Protein AF-A0A968T5X0-F1 (afdb_monomer)

Mean predicted aligned error: 13.49 Å

Solvent-accessible surface area (backbone atoms only — not comparable to full-atom values): 8563 Å² total; per-residue (Å²): 134,60,73,70,60,58,53,52,51,54,53,53,53,53,51,52,52,53,52,50,54,49,52,52,52,51,51,57,55,49,51,55,54,50,52,55,54,48,54,52,52,51,51,53,51,54,52,52,52,49,54,50,51,49,50,51,53,50,52,50,51,50,34,51,48,44,28,51,53,48,42,49,54,50,36,61,73,38,72,35,84,43,76,58,87,94,45,47,24,46,65,87,44,48,36,73,85,38,37,64,70,33,39,50,32,20,71,74,36,76,34,87,38,72,44,69,44,79,56,91,96,45,73,47,77,46,32,46,41,75,83,76,72,78,74,77,68,83,78,65,92,80,79,82,79,78,84,129

pLDDT: mean 82.86, std 14.75, range [40.38, 97.75]

Structure (mmCIF, N/CA/C/O backbone):
data_AF-A0A968T5X0-F1
#
_entry.id   AF-A0A968T5X0-F1
#
loop_
_atom_site.group_PDB
_atom_site.id
_atom_site.type_symbol
_atom_site.label_atom_id
_atom_site.label_alt_id
_atom_site.label_comp_id
_atom_site.label_asym_id
_atom_site.label_entity_id
_atom_site.label_seq_id
_atom_site.pdbx_PDB_ins_code
_atom_site.Cartn_x
_atom_site.Cartn_y
_atom_site.Cartn_z
_atom_site.occupancy
_atom_site.B_iso_or_equiv
_atom_site.auth_seq_id
_atom_site.auth_comp_id
_atom_site.auth_asym_id
_atom_site.auth_atom_id
_atom_site.pdbx_PDB_model_num
ATOM 1 N N . MET A 1 1 ? -53.169 3.707 55.561 1.00 70.56 1 MET A N 1
ATOM 2 C CA . MET A 1 1 ? -52.151 2.800 54.968 1.00 70.56 1 MET A CA 1
ATOM 3 C C . MET A 1 1 ? -51.736 1.766 56.005 1.00 70.56 1 MET A C 1
ATOM 5 O O . MET A 1 1 ? -51.466 2.164 57.131 1.00 70.56 1 MET A O 1
ATOM 9 N N . LYS A 1 2 ? -51.710 0.473 55.652 1.00 88.12 2 LYS A N 1
ATOM 10 C CA . LYS A 1 2 ? -51.296 -0.614 56.560 1.00 88.12 2 LYS A CA 1
ATOM 11 C C . LYS A 1 2 ? -49.773 -0.574 56.779 1.00 88.12 2 LYS A C 1
ATOM 13 O O . LYS A 1 2 ? -49.034 -0.160 55.888 1.00 88.12 2 LYS A O 1
ATOM 18 N N . ILE A 1 3 ? -49.303 -1.017 57.948 1.00 84.88 3 ILE A N 1
ATOM 19 C CA . ILE A 1 3 ? -47.876 -0.993 58.329 1.00 84.88 3 ILE A CA 1
ATOM 20 C C . ILE A 1 3 ? -47.001 -1.773 57.325 1.00 84.88 3 ILE A C 1
ATOM 22 O O . ILE A 1 3 ? -45.939 -1.300 56.928 1.00 84.88 3 ILE A O 1
ATOM 26 N N . GLY A 1 4 ? -47.504 -2.909 56.821 1.00 83.12 4 GLY A N 1
ATOM 27 C CA . GLY A 1 4 ? -46.792 -3.752 55.853 1.00 83.12 4 GLY A CA 1
ATOM 28 C C . GLY A 1 4 ? -46.574 -3.081 54.495 1.00 83.12 4 GLY A C 1
ATOM 29 O O . GLY A 1 4 ? -45.572 -3.334 53.835 1.00 83.12 4 GLY A O 1
ATOM 30 N N . THR A 1 5 ? -47.457 -2.158 54.098 1.00 91.75 5 THR A N 1
ATOM 31 C CA . THR A 1 5 ? -47.302 -1.409 52.843 1.00 91.75 5 THR A CA 1
ATOM 32 C C . THR A 1 5 ? -46.164 -0.392 52.934 1.00 91.75 5 THR A C 1
ATOM 34 O O . THR A 1 5 ? -45.454 -0.187 51.957 1.00 91.75 5 THR A O 1
ATOM 37 N N . ARG A 1 6 ? -45.956 0.222 54.108 1.00 91.56 6 ARG A N 1
ATOM 38 C CA . ARG A 1 6 ? -44.860 1.181 54.331 1.00 91.56 6 ARG A CA 1
ATOM 39 C C . ARG A 1 6 ? -43.498 0.485 54.322 1.00 91.56 6 ARG A C 1
ATOM 41 O O . ARG A 1 6 ? -42.561 1.012 53.739 1.00 91.56 6 ARG A O 1
ATOM 48 N N . LEU A 1 7 ? -43.413 -0.714 54.903 1.00 89.88 7 LEU A N 1
ATOM 49 C CA . LEU A 1 7 ? -42.180 -1.504 54.934 1.00 89.88 7 LEU A CA 1
ATOM 50 C C . LEU A 1 7 ? -41.739 -1.943 53.529 1.00 89.88 7 LEU A C 1
ATOM 52 O O . LEU A 1 7 ? -40.583 -1.758 53.161 1.00 89.88 7 LEU A O 1
ATOM 56 N N . ASN A 1 8 ? -42.669 -2.467 52.724 1.00 92.38 8 ASN A N 1
ATOM 57 C CA . ASN A 1 8 ? -42.347 -2.927 51.372 1.00 92.38 8 ASN A CA 1
ATOM 58 C C . ASN A 1 8 ? -41.951 -1.768 50.440 1.00 92.38 8 ASN A C 1
ATOM 60 O O . ASN A 1 8 ? -41.089 -1.923 49.580 1.00 92.38 8 ASN A O 1
ATOM 64 N N . LEU A 1 9 ? -42.541 -0.585 50.648 1.00 93.12 9 LEU A N 1
ATOM 65 C CA . LEU A 1 9 ? -42.188 0.626 49.907 1.00 93.12 9 LEU A CA 1
ATOM 66 C C . LEU A 1 9 ? -40.733 1.052 50.173 1.00 93.12 9 LEU A C 1
ATOM 68 O O . LEU A 1 9 ? -40.000 1.356 49.236 1.00 93.12 9 LEU A O 1
ATOM 72 N N . VAL A 1 10 ? -40.306 1.037 51.442 1.00 94.62 10 VAL A N 1
ATOM 73 C CA . VAL A 1 10 ? -38.926 1.378 51.828 1.00 94.62 10 VAL A CA 1
ATOM 74 C C . VAL A 1 10 ? -37.936 0.359 51.263 1.00 94.62 10 VAL A C 1
ATOM 76 O O . VAL A 1 10 ? -36.907 0.744 50.712 1.00 94.62 10 VAL A O 1
ATOM 79 N N . LEU A 1 11 ? -38.266 -0.933 51.344 1.00 92.62 11 LEU A N 1
ATOM 80 C CA . LEU A 1 11 ? -37.410 -2.000 50.827 1.00 92.62 11 LEU A CA 1
ATOM 81 C C . LEU A 1 11 ? -37.244 -1.913 49.299 1.00 92.62 11 LEU A C 1
ATOM 83 O O . LEU A 1 11 ? -36.131 -2.031 48.790 1.00 92.62 11 LEU A O 1
ATOM 87 N N . GLY A 1 12 ? -38.336 -1.646 48.575 1.00 96.38 12 GLY A N 1
ATOM 88 C CA . GLY A 1 12 ? -38.311 -1.464 47.123 1.00 96.38 12 GLY A CA 1
ATOM 89 C C . GLY A 1 12 ? -37.465 -0.264 46.694 1.00 96.38 12 GLY A C 1
ATOM 90 O O . GLY A 1 12 ? -36.655 -0.383 45.776 1.00 96.38 12 GLY A O 1
ATOM 91 N N . LEU A 1 13 ? -37.587 0.867 47.397 1.00 95.75 13 LEU A N 1
ATOM 92 C CA . LEU A 1 13 ? -36.781 2.061 47.124 1.00 95.75 13 LEU A CA 1
ATOM 93 C C . LEU A 1 13 ? -35.280 1.776 47.288 1.00 95.75 13 LEU A C 1
ATOM 95 O O . LEU A 1 13 ? -34.469 2.170 46.452 1.00 95.75 13 LEU A O 1
ATOM 99 N N . LEU A 1 14 ? -34.916 1.055 48.347 1.00 96.69 14 LEU A N 1
ATOM 100 C CA . LEU A 1 14 ? -33.527 0.727 48.650 1.00 96.69 14 LEU A CA 1
ATOM 101 C C . LEU A 1 14 ? -32.917 -0.198 47.582 1.00 96.69 14 LEU A C 1
ATOM 103 O O . LEU A 1 14 ? -31.789 0.023 47.144 1.00 96.69 14 LEU A O 1
ATOM 107 N N . MET A 1 15 ? -33.694 -1.164 47.086 1.00 96.94 15 MET A N 1
ATOM 108 C CA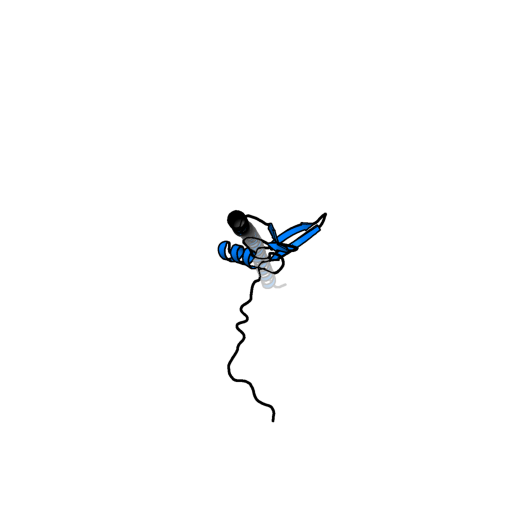 . MET A 1 15 ? -33.317 -2.024 45.957 1.00 96.94 15 MET A CA 1
ATOM 109 C C . MET A 1 15 ? -33.004 -1.212 44.689 1.00 96.94 15 MET A C 1
ATOM 111 O O . MET A 1 15 ? -31.964 -1.412 44.061 1.00 96.94 15 MET A O 1
ATOM 115 N N . VAL A 1 16 ? -33.866 -0.249 44.342 1.00 97.50 16 VAL A N 1
ATOM 116 C CA . VAL A 1 16 ? -33.678 0.611 43.160 1.00 97.50 16 VAL A CA 1
ATOM 117 C C . VAL A 1 16 ? -32.394 1.437 43.266 1.00 97.50 16 VAL A C 1
ATOM 119 O O . VAL A 1 16 ? -31.663 1.561 42.281 1.00 97.50 16 VAL A O 1
ATOM 122 N N . ILE A 1 17 ? -32.079 1.963 44.452 1.00 97.62 17 ILE A N 1
ATOM 123 C CA . ILE A 1 17 ? -30.863 2.758 44.685 1.00 97.62 17 ILE A CA 1
ATOM 124 C C . ILE A 1 17 ? -29.602 1.909 44.495 1.00 97.62 17 ILE A C 1
ATOM 126 O O . ILE A 1 17 ? -28.654 2.360 43.844 1.00 97.62 17 ILE A O 1
ATOM 130 N N . ILE A 1 18 ? -29.594 0.677 45.014 1.00 97.75 18 ILE A N 1
ATOM 131 C CA . ILE A 1 18 ? -28.452 -0.238 44.886 1.00 97.75 18 ILE A CA 1
ATOM 132 C C . ILE A 1 18 ? -28.223 -0.597 43.415 1.00 97.75 18 ILE A C 1
ATOM 134 O O . ILE A 1 18 ? -27.107 -0.448 42.917 1.00 97.75 18 ILE A O 1
ATOM 138 N N . ILE A 1 19 ? -29.279 -1.010 42.704 1.00 97.50 19 ILE A N 1
ATOM 139 C CA . ILE A 1 19 ? -29.188 -1.393 41.287 1.00 97.50 19 ILE A CA 1
ATOM 140 C C . ILE A 1 19 ? -28.722 -0.207 40.436 1.00 97.50 19 ILE A C 1
ATOM 142 O O . ILE A 1 19 ? -27.849 -0.368 39.584 1.00 97.50 19 ILE A O 1
ATOM 146 N N . SER A 1 20 ? -29.253 0.991 40.692 1.00 97.19 20 SER A N 1
ATOM 147 C CA . SER A 1 20 ? -28.881 2.198 39.944 1.00 97.19 20 SER A CA 1
ATOM 148 C C . SER A 1 20 ? -27.416 2.569 40.166 1.00 97.19 20 SER A C 1
ATOM 150 O O . SER A 1 20 ? -26.690 2.819 39.206 1.00 97.19 20 SER A O 1
ATOM 152 N N . SER A 1 21 ? -26.958 2.544 41.420 1.00 96.94 21 SER A N 1
ATOM 153 C CA . SER A 1 21 ? -25.562 2.837 41.772 1.00 96.94 21 SER A CA 1
ATOM 154 C C . SER A 1 21 ? -24.599 1.856 41.104 1.00 96.94 21 SER A C 1
ATOM 156 O O . SER A 1 21 ? -23.598 2.266 40.514 1.00 96.94 21 SER A O 1
ATOM 158 N N . LEU A 1 22 ? -24.932 0.563 41.139 1.00 96.88 22 LEU A N 1
ATOM 159 C CA . LEU A 1 22 ? -24.123 -0.477 40.514 1.00 96.88 22 LEU A CA 1
ATOM 160 C C . LEU A 1 22 ? -24.107 -0.338 38.987 1.00 96.88 22 LEU A C 1
ATOM 162 O O . LEU A 1 22 ? -23.040 -0.394 38.384 1.00 96.88 22 LEU A O 1
ATOM 166 N N . GLY A 1 23 ? -25.263 -0.090 38.364 1.00 97.06 23 GLY A N 1
ATOM 167 C CA . GLY A 1 23 ? -25.368 0.106 36.918 1.00 97.06 23 GLY A CA 1
ATOM 168 C C . GLY A 1 23 ? -24.535 1.291 36.427 1.00 97.06 23 GLY A C 1
ATOM 169 O O . GLY A 1 23 ? -23.788 1.161 35.455 1.00 97.06 23 GLY A O 1
ATOM 170 N N . ILE A 1 24 ? -24.590 2.422 37.139 1.00 96.50 24 ILE A N 1
ATOM 171 C CA . ILE A 1 24 ? -23.760 3.598 36.842 1.00 96.50 24 ILE A CA 1
ATOM 172 C C . ILE A 1 24 ? -22.272 3.238 36.948 1.00 96.50 24 ILE A C 1
ATOM 174 O O . ILE A 1 24 ? -21.506 3.517 36.024 1.00 96.50 24 ILE A O 1
ATOM 178 N N . TYR A 1 25 ? -21.862 2.570 38.030 1.00 96.75 25 TYR A N 1
ATOM 179 C CA . TYR A 1 25 ? -20.473 2.150 38.229 1.00 96.75 25 TYR A CA 1
ATOM 180 C C . TYR A 1 25 ? -19.971 1.219 37.113 1.00 96.75 25 TYR A C 1
ATOM 182 O O . TYR A 1 25 ? -18.863 1.394 36.591 1.00 96.75 25 TYR A O 1
ATOM 190 N N . THR A 1 26 ? -20.794 0.251 36.706 1.00 95.56 26 THR A N 1
ATOM 191 C CA . THR A 1 26 ? -20.471 -0.678 35.622 1.00 95.56 26 THR A CA 1
ATOM 192 C C . THR A 1 26 ? -20.290 0.054 34.296 1.00 95.56 26 THR A C 1
ATOM 194 O O . THR A 1 26 ? -19.283 -0.170 33.624 1.00 95.56 26 THR A O 1
ATOM 197 N N . ILE A 1 27 ? -21.198 0.969 33.940 1.00 95.19 27 ILE A N 1
ATOM 198 C CA . ILE A 1 27 ? -21.103 1.749 32.695 1.00 95.19 27 ILE A CA 1
ATOM 199 C C . ILE A 1 27 ? -19.834 2.603 32.681 1.00 95.19 27 ILE A C 1
ATOM 201 O O . ILE A 1 27 ? -19.129 2.633 31.672 1.00 95.19 27 ILE A O 1
ATOM 205 N N . LEU A 1 28 ? -19.520 3.283 33.787 1.00 91.19 28 LEU A N 1
ATOM 206 C CA . LEU A 1 28 ? -18.324 4.125 33.879 1.00 91.19 28 LEU A CA 1
ATOM 207 C C . LEU A 1 28 ? -17.040 3.301 33.714 1.00 91.19 28 LEU A C 1
ATOM 209 O O . LEU A 1 28 ? -16.149 3.688 32.959 1.00 91.19 28 LEU A O 1
ATOM 213 N N . THR A 1 29 ? -16.978 2.129 34.347 1.00 92.75 29 THR A N 1
ATOM 214 C CA . THR A 1 29 ? -15.808 1.241 34.277 1.00 92.75 29 THR A CA 1
ATOM 215 C C . THR A 1 29 ? -15.648 0.608 32.891 1.00 92.75 29 THR A C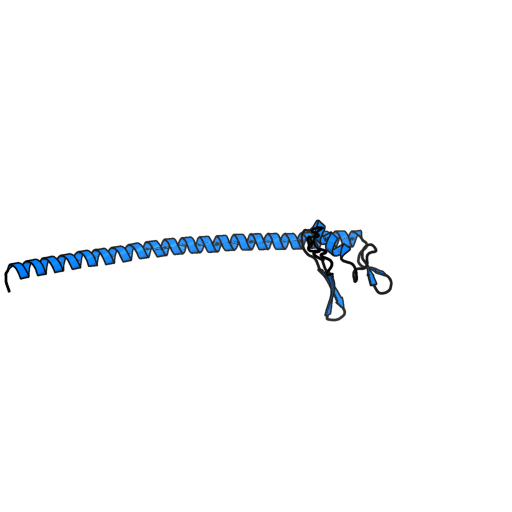 1
ATOM 217 O O . THR A 1 29 ? -14.532 0.494 32.382 1.00 92.75 29 THR A O 1
ATOM 220 N N . GLN A 1 30 ? -16.750 0.201 32.254 1.00 92.94 30 GLN A N 1
ATOM 221 C CA . GLN A 1 30 ? -16.726 -0.386 30.912 1.00 92.94 30 GLN A CA 1
ATOM 222 C C . GLN A 1 30 ? -16.354 0.645 29.847 1.00 92.94 30 GLN A C 1
ATOM 224 O O . GLN A 1 30 ? -15.535 0.339 28.985 1.00 92.94 30 GLN A O 1
ATOM 229 N N . LYS A 1 31 ? -16.879 1.875 29.930 1.00 92.19 31 LYS A N 1
ATOM 230 C CA . LYS A 1 31 ? -16.533 2.952 28.989 1.00 92.19 31 LYS A CA 1
ATOM 231 C C . LYS A 1 31 ? -15.036 3.243 28.968 1.00 92.19 31 LYS A C 1
ATOM 233 O O . LYS A 1 31 ? -14.470 3.344 27.886 1.00 92.19 31 LYS A O 1
ATOM 238 N N . GLY A 1 32 ? -14.398 3.323 30.138 1.00 87.00 32 GLY A N 1
ATOM 239 C CA . GLY A 1 32 ? -12.952 3.540 30.227 1.00 87.00 32 GLY A CA 1
ATOM 240 C C . GLY A 1 32 ? -12.156 2.431 29.536 1.00 87.00 32 GLY A C 1
ATOM 241 O O . GLY A 1 32 ? -11.302 2.714 28.705 1.00 87.00 32 GLY A O 1
ATOM 242 N N . LYS A 1 33 ? -12.498 1.163 29.805 1.00 87.44 33 LYS A N 1
ATOM 243 C CA . LYS A 1 33 ? -11.832 0.013 29.172 1.00 87.44 33 LYS A CA 1
ATOM 244 C C . LYS A 1 33 ? -12.033 -0.029 27.656 1.00 87.44 33 LYS A C 1
ATOM 246 O O . LYS A 1 33 ? -11.079 -0.302 26.938 1.00 87.44 33 LYS A O 1
ATOM 251 N N . ILE A 1 34 ? -13.251 0.242 27.182 1.00 89.19 34 ILE A N 1
ATOM 252 C CA . ILE A 1 34 ? -13.583 0.212 25.751 1.00 89.19 34 ILE A CA 1
ATOM 253 C C . ILE A 1 34 ? -12.821 1.301 24.999 1.00 89.19 34 ILE A C 1
ATOM 255 O O . ILE A 1 34 ? -12.260 1.009 23.950 1.00 89.19 34 ILE A O 1
ATOM 259 N N . LEU A 1 35 ? -12.774 2.528 25.526 1.00 84.81 35 LEU A N 1
ATOM 260 C CA . LEU A 1 35 ? -12.053 3.626 24.879 1.00 84.81 35 LEU A CA 1
ATOM 261 C C . LEU A 1 35 ? -10.556 3.326 24.786 1.00 84.81 35 LEU A C 1
ATOM 263 O O . LEU A 1 35 ? -9.999 3.398 23.701 1.00 84.81 35 LEU A O 1
ATOM 267 N N . THR A 1 36 ? -9.925 2.888 25.879 1.00 89.06 36 THR A N 1
ATOM 268 C CA . THR A 1 36 ? -8.487 2.579 25.871 1.00 89.06 36 THR A CA 1
ATOM 269 C C . THR A 1 36 ? -8.128 1.406 24.952 1.00 89.06 36 THR A C 1
ATOM 271 O O . THR A 1 36 ? -7.136 1.486 24.235 1.00 89.06 36 THR A O 1
ATOM 274 N N . ASP A 1 37 ? -8.922 0.329 24.937 1.00 91.69 37 ASP A N 1
ATOM 275 C CA . ASP A 1 37 ? -8.692 -0.816 24.039 1.00 91.69 37 ASP A CA 1
ATOM 276 C C . ASP A 1 37 ? -8.960 -0.448 22.568 1.00 91.69 37 ASP A C 1
ATOM 278 O O . ASP A 1 37 ? -8.231 -0.875 21.676 1.00 91.69 37 ASP A O 1
ATOM 282 N N . THR A 1 38 ? -9.968 0.393 22.306 1.00 88.50 38 THR A N 1
ATOM 283 C CA . THR A 1 38 ? -10.269 0.887 20.952 1.00 88.50 38 THR A CA 1
ATOM 284 C C . THR A 1 38 ? -9.155 1.794 20.441 1.00 88.50 38 THR A C 1
ATOM 286 O O . THR A 1 38 ? -8.677 1.584 19.331 1.00 88.50 38 THR A O 1
ATOM 289 N N . ASP A 1 39 ? -8.695 2.747 21.253 1.00 90.31 39 ASP A N 1
ATOM 290 C CA . ASP A 1 39 ? -7.620 3.669 20.880 1.00 90.31 39 ASP A CA 1
ATOM 291 C C . ASP A 1 39 ? -6.304 2.923 20.623 1.00 90.31 39 ASP A C 1
ATOM 293 O O . ASP A 1 39 ? -5.600 3.227 19.659 1.00 90.31 39 ASP A O 1
ATOM 297 N N . LEU A 1 40 ? -5.977 1.913 21.438 1.00 91.69 40 LEU A N 1
ATOM 298 C CA . LEU A 1 40 ? -4.787 1.086 21.226 1.00 91.69 40 LEU A CA 1
ATOM 299 C C . LEU A 1 40 ? -4.869 0.336 19.889 1.00 91.69 40 LEU A C 1
ATOM 301 O O . LEU A 1 40 ? -3.986 0.483 19.046 1.00 91.69 40 LEU A O 1
ATOM 305 N N . ARG A 1 41 ? -5.970 -0.388 19.650 1.00 88.06 41 ARG A N 1
ATOM 306 C CA . ARG A 1 41 ? -6.164 -1.165 18.415 1.00 88.06 41 ARG A CA 1
ATOM 307 C C . ARG A 1 41 ? -6.247 -0.291 17.170 1.00 88.06 41 ARG A C 1
ATOM 309 O O . ARG A 1 41 ? -5.821 -0.719 16.103 1.00 88.06 41 ARG A O 1
ATOM 316 N N . MET A 1 42 ? -6.819 0.908 17.273 1.00 86.38 42 MET A N 1
ATOM 317 C CA . MET A 1 42 ? -6.891 1.841 16.149 1.00 86.38 42 MET A CA 1
ATOM 318 C C . MET A 1 42 ? -5.509 2.372 15.771 1.00 86.38 42 MET A C 1
ATOM 320 O O . MET A 1 42 ? -5.207 2.455 14.583 1.00 86.38 42 MET A O 1
ATOM 324 N N . ASN A 1 43 ? -4.657 2.682 16.750 1.00 92.81 43 ASN A N 1
ATOM 325 C CA . ASN A 1 43 ? -3.285 3.102 16.472 1.00 92.81 43 ASN A CA 1
ATOM 326 C C . ASN A 1 43 ? -2.455 1.964 15.864 1.00 92.81 43 ASN A C 1
ATOM 328 O O . ASN A 1 43 ? -1.790 2.182 14.854 1.00 92.81 43 ASN A O 1
ATOM 332 N N . GLU A 1 44 ? -2.556 0.751 16.414 1.00 91.00 44 GLU A N 1
ATOM 333 C CA . GLU A 1 44 ? -1.888 -0.438 15.863 1.00 91.00 44 GLU A CA 1
ATOM 334 C C . GLU A 1 44 ? -2.312 -0.696 14.406 1.00 91.00 44 GLU A C 1
ATOM 336 O O . GLU A 1 44 ? -1.469 -0.891 13.533 1.00 91.00 44 GLU A O 1
ATOM 341 N N . GLN A 1 45 ? -3.612 -0.603 14.100 1.00 90.62 45 GLN A N 1
ATOM 342 C CA . GLN A 1 45 ? -4.116 -0.783 12.733 1.00 90.62 45 GLN A CA 1
ATOM 343 C C . GLN A 1 45 ? -3.613 0.289 11.761 1.00 90.62 45 GLN A C 1
ATOM 345 O O . GLN A 1 45 ? -3.285 -0.025 10.615 1.00 90.62 45 GLN A O 1
ATOM 350 N N . VAL A 1 46 ? -3.559 1.554 12.186 1.00 93.12 46 VAL A N 1
ATOM 351 C CA . VAL A 1 46 ? -3.029 2.639 11.347 1.00 93.12 46 VAL A CA 1
ATOM 352 C C . VAL A 1 46 ? -1.540 2.422 11.066 1.00 93.12 46 VAL A C 1
ATOM 354 O O . VAL A 1 46 ? -1.099 2.610 9.930 1.00 93.12 46 VAL A O 1
ATOM 357 N N . GLU A 1 47 ? -0.774 1.979 12.062 1.00 94.81 47 GLU A N 1
ATOM 358 C CA . GLU A 1 47 ? 0.643 1.656 11.899 1.00 94.81 47 GLU A CA 1
ATOM 359 C C . GLU A 1 47 ? 0.855 0.491 10.920 1.00 94.81 47 GLU A C 1
ATOM 361 O O . GLU A 1 47 ? 1.695 0.578 10.019 1.00 94.81 47 GLU A O 1
ATOM 366 N N . ASP A 1 48 ? 0.065 -0.576 11.039 1.00 94.81 48 ASP A N 1
ATOM 367 C CA . ASP A 1 48 ? 0.149 -1.731 10.146 1.00 94.81 48 ASP A CA 1
ATOM 368 C C . ASP A 1 48 ? -0.210 -1.370 8.700 1.00 94.81 48 ASP A C 1
ATOM 370 O O . ASP A 1 48 ? 0.482 -1.781 7.764 1.00 94.81 48 ASP A O 1
ATOM 374 N N . LEU A 1 49 ? -1.233 -0.533 8.496 1.00 92.25 49 LEU A N 1
ATOM 375 C CA . LEU A 1 49 ? -1.560 -0.003 7.172 1.00 92.25 49 LEU A CA 1
ATOM 376 C C . LEU A 1 49 ? -0.408 0.827 6.596 1.00 92.25 49 LEU A C 1
ATOM 378 O O . LEU A 1 49 ? -0.078 0.662 5.420 1.00 92.25 49 LEU A O 1
ATOM 382 N N . SER A 1 50 ? 0.240 1.669 7.409 1.00 93.50 50 SER A N 1
ATOM 383 C CA . SER A 1 50 ? 1.417 2.434 6.974 1.00 93.50 50 SER A CA 1
ATOM 384 C C . SER A 1 50 ? 2.534 1.506 6.499 1.00 93.50 50 SER A C 1
ATOM 386 O O . SER A 1 50 ? 3.070 1.696 5.408 1.00 93.50 50 SER A O 1
ATOM 388 N N . LYS A 1 51 ? 2.836 0.444 7.257 1.00 94.94 51 LYS A N 1
ATOM 389 C CA . LYS A 1 51 ? 3.864 -0.545 6.888 1.00 94.94 51 LYS A CA 1
ATOM 390 C C . LYS A 1 51 ? 3.538 -1.268 5.582 1.00 94.94 51 LYS A C 1
ATOM 392 O O . LYS A 1 51 ? 4.431 -1.469 4.758 1.00 94.94 51 LYS A O 1
ATOM 397 N N . VAL A 1 52 ? 2.277 -1.648 5.369 1.00 95.06 52 VAL A N 1
ATOM 398 C CA . VAL A 1 52 ? 1.835 -2.288 4.117 1.00 95.06 52 VAL A CA 1
ATOM 399 C C . VAL A 1 52 ? 1.976 -1.328 2.936 1.00 95.06 52 VAL A C 1
ATOM 401 O O . VAL A 1 52 ? 2.548 -1.700 1.912 1.00 95.06 52 VAL A O 1
ATOM 404 N N . ILE A 1 53 ? 1.531 -0.078 3.088 1.00 92.88 53 ILE A N 1
ATOM 405 C CA . ILE A 1 53 ? 1.650 0.950 2.046 1.00 92.88 53 ILE A CA 1
ATOM 406 C C . ILE A 1 53 ? 3.120 1.221 1.714 1.00 92.88 53 ILE A C 1
ATOM 408 O O . ILE A 1 53 ? 3.484 1.309 0.542 1.00 92.88 53 ILE A O 1
ATOM 412 N N . GLU A 1 54 ? 3.986 1.332 2.720 1.00 95.69 54 GLU A N 1
ATOM 413 C CA . GLU A 1 54 ? 5.425 1.510 2.521 1.00 95.69 54 GLU A CA 1
ATOM 414 C C . GLU A 1 54 ? 6.055 0.322 1.791 1.00 95.69 54 GLU A C 1
ATOM 416 O O . GLU A 1 54 ? 6.870 0.519 0.883 1.00 95.69 54 GLU A O 1
ATOM 421 N N . ALA A 1 55 ? 5.665 -0.907 2.139 1.00 93.81 55 ALA A N 1
ATOM 422 C CA . ALA A 1 55 ? 6.126 -2.111 1.460 1.00 93.81 55 ALA A CA 1
ATOM 423 C C . ALA A 1 55 ? 5.690 -2.135 -0.015 1.00 93.81 55 ALA A C 1
ATOM 425 O O . ALA A 1 55 ? 6.517 -2.399 -0.895 1.00 93.81 55 ALA A O 1
ATOM 426 N N . ASP A 1 56 ? 4.435 -1.789 -0.304 1.00 88.56 56 ASP A N 1
ATOM 427 C CA . ASP A 1 56 ? 3.910 -1.700 -1.669 1.00 88.56 56 ASP A CA 1
ATOM 428 C C . ASP A 1 56 ? 4.575 -0.576 -2.468 1.00 88.56 56 ASP A C 1
ATOM 430 O O . ASP A 1 56 ? 4.959 -0.773 -3.625 1.00 88.56 56 ASP A O 1
ATOM 434 N N . LEU A 1 57 ? 4.800 0.586 -1.851 1.00 92.50 57 LEU A N 1
ATOM 435 C CA . LEU A 1 57 ? 5.508 1.700 -2.475 1.00 92.50 57 LEU A CA 1
ATOM 436 C C . LEU A 1 57 ? 6.961 1.325 -2.778 1.00 92.50 57 LEU A C 1
ATOM 438 O O . LEU A 1 57 ? 7.454 1.606 -3.873 1.00 92.50 57 LEU A O 1
ATOM 442 N N . LYS A 1 58 ? 7.649 0.663 -1.840 1.00 95.12 58 LYS A N 1
ATOM 443 C CA . LYS A 1 58 ? 9.016 0.166 -2.030 1.00 95.12 58 LYS A CA 1
ATOM 444 C C . LYS A 1 58 ? 9.073 -0.837 -3.177 1.00 95.12 58 LYS A C 1
ATOM 446 O O . LYS A 1 58 ? 9.899 -0.673 -4.071 1.00 95.12 58 LYS A O 1
ATOM 451 N N . LYS A 1 59 ? 8.174 -1.823 -3.196 1.00 91.00 59 LYS A N 1
ATOM 452 C CA . LYS A 1 59 ? 8.074 -2.824 -4.266 1.00 91.00 59 LYS A CA 1
ATOM 453 C C . LYS A 1 59 ? 7.770 -2.184 -5.621 1.00 91.00 59 LYS A C 1
ATOM 455 O O . LYS A 1 59 ? 8.385 -2.541 -6.621 1.00 91.00 59 LYS A O 1
ATOM 460 N N . SER A 1 60 ? 6.861 -1.211 -5.659 1.00 87.88 60 SER A N 1
ATOM 461 C CA . SER A 1 60 ? 6.524 -0.462 -6.872 1.00 87.88 60 SER A CA 1
ATOM 462 C C . SER A 1 60 ? 7.729 0.320 -7.402 1.00 87.88 60 SER A C 1
ATOM 464 O O . SER A 1 60 ? 8.087 0.186 -8.573 1.00 87.88 60 SER A O 1
ATOM 466 N N . ARG A 1 61 ? 8.437 1.049 -6.528 1.00 90.19 61 ARG A N 1
ATOM 467 C CA . ARG A 1 61 ? 9.684 1.753 -6.876 1.00 90.19 61 ARG A CA 1
ATOM 468 C C . ARG A 1 61 ? 10.759 0.799 -7.384 1.00 90.19 61 ARG A C 1
ATOM 470 O O . ARG A 1 61 ? 11.430 1.107 -8.363 1.00 90.19 61 ARG A O 1
ATOM 477 N N . GLU A 1 62 ? 10.915 -0.353 -6.744 1.00 92.69 62 GLU A N 1
ATOM 478 C CA . GLU A 1 62 ? 11.880 -1.373 -7.148 1.00 92.69 62 GLU A CA 1
ATOM 479 C C . GLU A 1 62 ? 11.542 -1.958 -8.527 1.00 92.69 62 GLU A C 1
ATOM 481 O O . GLU A 1 62 ? 12.431 -2.114 -9.360 1.00 92.69 62 GLU A O 1
ATOM 486 N N . ASN A 1 63 ? 10.260 -2.214 -8.808 1.00 89.25 63 ASN A N 1
ATOM 487 C CA . ASN A 1 63 ? 9.797 -2.679 -10.116 1.00 89.25 63 ASN A CA 1
ATOM 488 C C . ASN A 1 63 ? 10.034 -1.638 -11.215 1.00 89.25 63 ASN A C 1
ATOM 490 O O . ASN A 1 63 ? 10.538 -1.989 -12.280 1.00 89.25 63 ASN A O 1
ATOM 494 N N . VAL A 1 64 ? 9.736 -0.362 -10.948 1.00 89.00 64 VAL A N 1
ATOM 495 C CA . VAL A 1 64 ? 10.036 0.739 -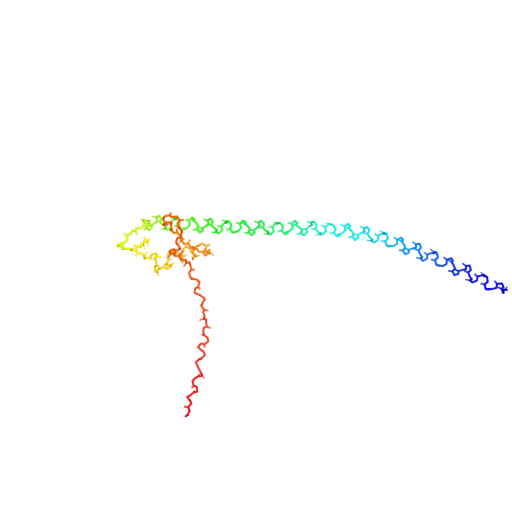11.878 1.00 89.00 64 VAL A CA 1
ATOM 496 C C . VAL A 1 64 ? 11.541 0.843 -12.116 1.00 89.00 64 VAL A C 1
ATOM 498 O O . VAL A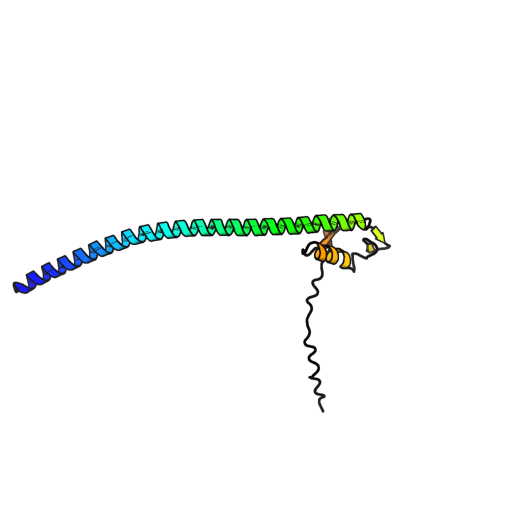 1 64 ? 11.973 0.897 -13.263 1.00 89.00 64 VAL A O 1
ATOM 501 N N . ASN A 1 65 ? 12.355 0.815 -11.058 1.00 93.25 65 ASN A N 1
ATOM 502 C CA . ASN A 1 65 ? 13.807 0.916 -11.185 1.00 93.25 65 ASN A CA 1
ATOM 503 C C . ASN A 1 65 ? 14.395 -0.265 -11.972 1.00 93.25 65 ASN A C 1
ATOM 505 O O . ASN A 1 65 ? 15.205 -0.064 -12.872 1.00 93.25 65 ASN A O 1
ATOM 509 N N . ARG A 1 66 ? 13.938 -1.495 -11.701 1.00 92.25 66 ARG A N 1
ATOM 510 C CA . ARG A 1 66 ? 14.314 -2.682 -12.482 1.00 92.25 66 ARG A CA 1
ATOM 511 C C . ARG A 1 66 ? 13.975 -2.516 -13.959 1.00 92.25 66 ARG A C 1
ATOM 513 O O . ARG A 1 66 ? 14.839 -2.740 -14.800 1.00 92.25 66 ARG A O 1
ATOM 520 N N . ALA A 1 67 ? 12.747 -2.104 -14.271 1.00 90.31 67 ALA A N 1
ATOM 521 C CA . ALA A 1 67 ? 12.308 -1.895 -15.647 1.00 90.31 67 ALA A CA 1
ATOM 522 C C . ALA A 1 67 ? 13.130 -0.815 -16.362 1.00 90.31 67 ALA A C 1
ATOM 524 O O . ALA A 1 67 ? 13.507 -1.004 -17.515 1.00 90.31 67 ALA A O 1
ATOM 525 N N . LEU A 1 68 ? 13.465 0.280 -15.671 1.00 90.88 68 LEU A N 1
ATOM 526 C CA . LEU A 1 68 ? 14.309 1.348 -16.211 1.00 90.88 68 LEU A CA 1
ATOM 527 C C . LEU A 1 68 ? 15.743 0.880 -16.471 1.00 90.88 68 LEU A C 1
ATOM 529 O O . LEU A 1 68 ? 16.281 1.162 -17.539 1.00 90.88 68 LEU A O 1
ATOM 533 N N . ILE A 1 69 ? 16.356 0.156 -15.529 1.00 93.19 69 ILE A N 1
ATOM 534 C CA . ILE A 1 69 ? 17.716 -0.377 -15.689 1.00 93.19 69 ILE A CA 1
ATOM 535 C C . ILE A 1 69 ? 17.756 -1.365 -16.855 1.00 93.19 69 ILE A C 1
ATOM 537 O O . ILE A 1 69 ? 18.592 -1.219 -17.739 1.00 93.19 69 ILE A O 1
ATOM 541 N N . ILE A 1 70 ? 16.824 -2.322 -16.900 1.00 91.56 70 ILE A N 1
ATOM 542 C CA . ILE A 1 70 ? 16.736 -3.308 -17.985 1.00 91.56 70 ILE A CA 1
ATOM 543 C C . ILE A 1 70 ? 16.489 -2.612 -19.321 1.00 91.56 70 ILE A C 1
ATOM 545 O O . ILE A 1 70 ? 17.195 -2.887 -20.285 1.00 91.56 70 ILE A O 1
ATOM 549 N N . GLY A 1 71 ? 15.528 -1.687 -19.377 1.00 88.75 71 GLY A N 1
ATOM 550 C CA . GLY A 1 71 ? 15.242 -0.908 -20.577 1.00 88.75 71 GLY A CA 1
ATOM 551 C C . GLY A 1 71 ? 16.477 -0.166 -21.073 1.00 88.75 71 GLY A C 1
ATOM 552 O O . GLY A 1 71 ? 16.824 -0.284 -22.243 1.00 88.75 71 GLY A O 1
ATOM 553 N N . LYS A 1 72 ? 17.202 0.513 -20.178 1.00 89.88 72 LYS A N 1
ATOM 554 C CA . LYS A 1 72 ? 18.460 1.188 -20.511 1.00 89.88 72 LYS A CA 1
ATOM 555 C C . LYS A 1 72 ? 19.505 0.207 -21.046 1.00 89.88 72 LYS A C 1
ATOM 557 O O . LYS A 1 72 ? 20.072 0.460 -22.102 1.00 89.88 72 LYS A O 1
ATOM 562 N N . THR A 1 73 ? 19.735 -0.912 -20.360 1.00 89.62 73 THR A N 1
ATOM 563 C CA . THR A 1 73 ? 20.712 -1.925 -20.782 1.00 89.62 73 THR A CA 1
ATOM 564 C C . THR A 1 73 ? 20.367 -2.522 -22.146 1.00 89.62 73 THR A C 1
ATOM 566 O O . THR A 1 73 ? 21.259 -2.688 -22.973 1.00 89.62 73 THR A O 1
ATOM 569 N N . LEU A 1 74 ? 19.089 -2.811 -22.413 1.00 88.38 74 LEU A N 1
ATOM 570 C CA . LEU A 1 74 ? 18.647 -3.292 -23.724 1.00 88.38 7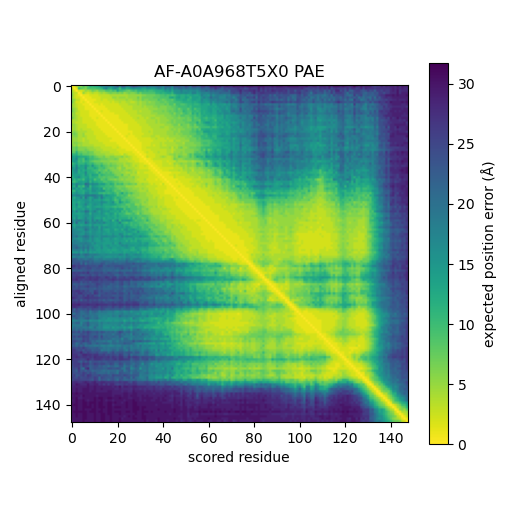4 LEU A CA 1
ATOM 571 C C . LEU A 1 74 ? 18.827 -2.216 -24.800 1.00 88.38 74 LEU A C 1
ATOM 573 O O . LEU A 1 74 ? 19.368 -2.515 -25.858 1.00 88.38 74 LEU A O 1
ATOM 577 N N . MET A 1 75 ? 18.467 -0.958 -24.523 1.00 86.06 75 MET A N 1
ATOM 578 C CA . MET A 1 75 ? 18.681 0.145 -25.470 1.00 86.06 75 MET A CA 1
ATOM 579 C C . MET A 1 75 ? 20.161 0.356 -25.799 1.00 86.06 75 MET A C 1
ATOM 581 O O . MET A 1 75 ? 20.494 0.580 -26.958 1.00 86.06 75 MET A O 1
ATOM 585 N N . GLU A 1 76 ? 21.047 0.295 -24.803 1.00 88.12 76 GLU A N 1
ATOM 586 C CA . GLU A 1 76 ? 22.495 0.431 -25.002 1.00 88.12 76 GLU A CA 1
ATOM 587 C C . GLU A 1 76 ? 23.067 -0.747 -25.801 1.00 88.12 76 GLU A C 1
ATOM 589 O O . GLU A 1 76 ? 23.861 -0.533 -26.718 1.00 88.12 76 GLU A O 1
ATOM 594 N N . ARG A 1 77 ? 22.626 -1.979 -25.506 1.00 87.38 77 ARG A N 1
ATOM 595 C CA . ARG A 1 77 ? 23.011 -3.189 -26.250 1.00 87.38 77 ARG A CA 1
ATOM 596 C C . ARG A 1 77 ? 22.580 -3.119 -27.714 1.00 87.38 77 ARG A C 1
ATOM 598 O O . ARG A 1 77 ? 23.345 -3.494 -28.597 1.00 87.38 77 ARG A O 1
ATOM 605 N N . ASP A 1 78 ? 21.373 -2.627 -27.962 1.00 85.12 78 ASP A N 1
ATOM 606 C CA . ASP A 1 78 ? 20.739 -2.633 -29.280 1.00 85.12 78 ASP A CA 1
ATOM 607 C C . ASP A 1 78 ? 21.135 -1.409 -30.139 1.00 85.12 78 ASP A C 1
ATOM 609 O O . ASP A 1 78 ? 20.603 -1.202 -31.231 1.00 85.12 78 ASP A O 1
ATOM 613 N N . GLY A 1 79 ? 22.097 -0.603 -29.667 1.00 81.81 79 GLY A N 1
ATOM 614 C CA . GLY A 1 79 ? 22.661 0.532 -30.404 1.00 81.81 79 GLY A CA 1
ATOM 615 C C . GLY A 1 79 ? 21.805 1.802 -30.379 1.00 81.81 79 GLY A C 1
ATOM 616 O O . GLY A 1 79 ? 22.039 2.709 -31.180 1.00 81.81 79 GLY A O 1
ATOM 617 N N . GLY A 1 80 ? 20.840 1.879 -29.460 1.00 79.50 80 GLY A N 1
ATOM 618 C CA . GLY A 1 80 ? 19.943 3.015 -29.277 1.00 79.50 80 GLY A CA 1
ATOM 619 C C . GLY A 1 80 ? 18.824 3.109 -30.316 1.00 79.50 80 GLY A C 1
ATOM 620 O O . GLY A 1 80 ? 18.664 2.260 -31.191 1.00 79.50 80 GLY A O 1
ATOM 621 N N . MET A 1 81 ? 18.023 4.171 -30.203 1.00 78.94 81 MET A N 1
ATOM 622 C CA . MET A 1 81 ? 16.992 4.484 -31.192 1.00 78.94 81 MET A CA 1
ATOM 623 C C . MET A 1 81 ? 17.632 5.015 -32.470 1.00 78.94 81 MET A C 1
ATOM 625 O O . MET A 1 81 ? 18.360 6.009 -32.442 1.00 78.94 81 MET A O 1
ATOM 629 N N . ARG A 1 82 ? 17.319 4.375 -33.594 1.00 81.75 82 ARG A N 1
ATOM 630 C CA . ARG A 1 82 ? 17.752 4.794 -34.927 1.00 81.75 82 ARG A CA 1
ATOM 631 C C . ARG A 1 82 ? 16.525 5.028 -35.795 1.00 81.75 82 ARG A C 1
ATOM 633 O O . ARG A 1 82 ? 15.489 4.395 -35.611 1.00 81.75 82 ARG A O 1
ATOM 640 N N . LYS A 1 83 ? 16.642 5.965 -36.729 1.00 79.44 83 LYS A N 1
ATOM 641 C CA . LYS A 1 83 ? 15.630 6.165 -37.762 1.00 79.44 83 LYS A CA 1
ATOM 642 C C . LYS A 1 83 ? 16.000 5.285 -38.954 1.00 79.44 83 LYS A C 1
ATOM 644 O O . LYS A 1 83 ? 17.094 5.445 -39.494 1.00 79.44 83 LYS A O 1
ATOM 649 N N . ASP A 1 84 ? 15.123 4.352 -39.306 1.00 75.44 84 ASP A N 1
ATOM 650 C CA . ASP A 1 84 ? 15.264 3.485 -40.476 1.00 75.44 84 ASP A CA 1
ATOM 651 C C . ASP A 1 84 ? 14.154 3.837 -41.475 1.00 75.44 84 ASP A C 1
ATOM 653 O O . ASP A 1 84 ? 12.978 3.532 -41.269 1.00 75.44 84 ASP A O 1
ATOM 657 N N . GLY A 1 85 ? 14.508 4.607 -42.507 1.00 78.12 85 GLY A N 1
ATOM 658 C CA . GLY A 1 85 ? 13.529 5.252 -43.385 1.00 78.12 85 GLY A CA 1
ATOM 659 C C . GLY A 1 85 ? 12.668 6.270 -42.630 1.00 78.12 85 GLY A C 1
ATOM 660 O O . GLY A 1 85 ? 13.203 7.212 -42.046 1.00 78.12 85 GLY A O 1
ATOM 661 N N . ASP A 1 86 ? 11.346 6.081 -42.642 1.00 76.12 86 ASP A N 1
ATOM 662 C CA . ASP A 1 86 ? 10.380 6.919 -41.915 1.00 76.12 86 ASP A CA 1
ATOM 663 C C . ASP A 1 86 ? 10.024 6.391 -40.517 1.00 76.12 86 ASP A C 1
ATOM 665 O O . ASP A 1 86 ? 9.441 7.138 -39.735 1.00 76.12 86 ASP A O 1
ATOM 669 N N . ALA A 1 87 ? 10.425 5.162 -40.172 1.00 76.06 87 ALA A N 1
ATOM 670 C CA . ALA A 1 87 ? 10.070 4.519 -38.911 1.00 76.06 87 ALA A CA 1
ATOM 671 C C . ALA A 1 87 ? 11.225 4.536 -37.897 1.00 76.06 87 ALA A C 1
ATOM 673 O O . ALA A 1 87 ? 12.408 4.433 -38.239 1.00 76.06 87 ALA A O 1
ATOM 674 N N . TRP A 1 88 ? 10.881 4.616 -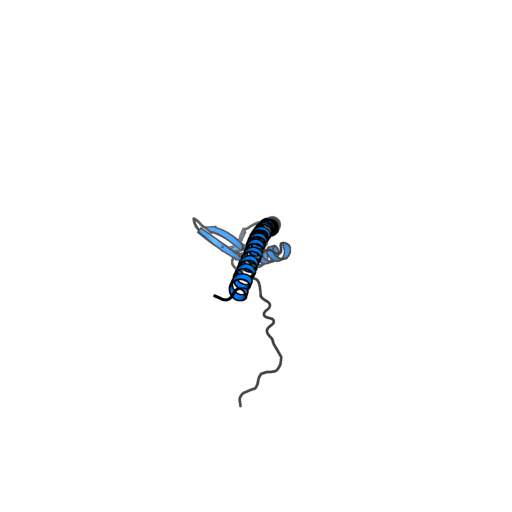36.613 1.00 80.81 88 TRP A N 1
ATOM 675 C CA . TRP A 1 88 ? 11.845 4.420 -35.530 1.00 80.81 88 TRP A CA 1
ATOM 676 C C . TRP A 1 88 ? 12.096 2.936 -35.267 1.00 80.81 88 TRP A C 1
ATOM 678 O O . TRP A 1 88 ? 11.151 2.153 -35.179 1.00 80.81 88 TRP A O 1
ATOM 688 N N . SER A 1 89 ? 13.361 2.553 -35.091 1.00 79.81 89 SER A N 1
ATOM 689 C CA . SER A 1 89 ? 13.769 1.187 -34.762 1.00 79.81 89 SER A CA 1
ATOM 690 C C . SER A 1 89 ? 14.776 1.130 -33.608 1.00 79.81 89 SER A C 1
ATOM 692 O O . SER A 1 89 ? 15.554 2.062 -33.380 1.00 79.81 89 SER A O 1
ATOM 694 N N . ILE A 1 90 ? 14.748 0.024 -32.860 1.00 78.75 90 ILE A N 1
ATOM 695 C CA . ILE A 1 90 ? 15.761 -0.363 -31.863 1.00 78.75 90 ILE A CA 1
ATOM 696 C C . ILE A 1 90 ? 16.146 -1.811 -32.154 1.00 78.75 90 ILE A C 1
ATOM 698 O O . ILE A 1 90 ? 15.267 -2.655 -32.313 1.00 78.75 90 ILE A O 1
ATOM 702 N N . GLY A 1 91 ? 17.446 -2.103 -32.260 1.00 74.62 91 GLY A N 1
ATOM 703 C CA . GLY A 1 91 ? 17.925 -3.475 -32.479 1.00 74.62 91 GLY A CA 1
ATOM 704 C C . GLY A 1 91 ? 17.458 -4.115 -33.791 1.00 74.62 91 GLY A C 1
ATOM 705 O O . GLY A 1 91 ? 17.464 -5.335 -33.906 1.00 74.62 91 GLY A O 1
ATOM 706 N N . GLY A 1 92 ? 17.033 -3.307 -34.770 1.00 72.50 92 GLY A N 1
ATOM 707 C CA . GLY A 1 92 ? 16.463 -3.774 -36.040 1.00 72.50 92 GLY A CA 1
ATOM 708 C C . GLY A 1 92 ? 14.944 -3.998 -36.028 1.00 72.50 92 GLY A C 1
ATOM 709 O O . GLY A 1 92 ? 14.378 -4.241 -37.089 1.00 72.50 92 GLY A O 1
ATOM 710 N N . SER A 1 93 ? 14.269 -3.861 -34.880 1.00 73.50 93 SER A N 1
ATOM 711 C CA . SER A 1 93 ? 12.804 -3.955 -34.776 1.00 73.50 93 SER A CA 1
ATOM 712 C C . SER A 1 93 ? 12.149 -2.573 -34.792 1.00 73.50 93 SER A C 1
ATOM 714 O O . SER A 1 93 ? 12.593 -1.660 -34.091 1.00 73.50 93 SER A O 1
ATOM 716 N N . SER A 1 94 ? 11.073 -2.416 -35.573 1.00 75.81 94 SER A N 1
ATOM 717 C CA . SER A 1 94 ? 10.265 -1.188 -35.615 1.00 75.81 94 SER A CA 1
ATOM 718 C C . SER A 1 94 ? 9.549 -0.957 -34.281 1.00 75.81 94 SER A C 1
ATOM 720 O O . SER A 1 94 ? 8.875 -1.843 -33.760 1.00 75.81 94 SER A O 1
ATOM 722 N N . LEU A 1 95 ? 9.667 0.256 -33.744 1.00 74.81 95 LEU A N 1
ATOM 723 C CA . LEU A 1 95 ? 9.031 0.678 -32.497 1.00 74.81 95 LEU A CA 1
ATOM 724 C C . LEU A 1 95 ? 7.555 1.049 -32.669 1.00 74.81 95 LEU A C 1
ATOM 726 O O . LEU A 1 95 ? 6.798 0.925 -31.716 1.00 74.81 95 LEU A O 1
ATOM 730 N N . GLU A 1 96 ? 7.155 1.523 -33.850 1.00 70.81 96 GLU A N 1
ATOM 731 C CA . GLU A 1 96 ? 5.798 2.034 -34.113 1.00 70.81 96 GLU A CA 1
ATOM 732 C C . GLU A 1 96 ? 4.769 0.919 -34.326 1.00 70.81 96 GLU A C 1
ATOM 734 O O . GLU A 1 96 ? 3.578 1.110 -34.089 1.00 70.81 96 GLU A O 1
ATOM 739 N N . SER A 1 97 ? 5.231 -0.249 -34.773 1.00 66.88 97 SER A N 1
ATOM 740 C CA . SER A 1 97 ? 4.387 -1.410 -35.084 1.00 66.88 97 SER A CA 1
ATOM 741 C C . SER A 1 97 ? 4.692 -2.641 -34.223 1.00 66.88 97 SER A C 1
ATOM 743 O O . SER A 1 97 ? 3.901 -3.582 -34.216 1.00 66.88 97 SER A O 1
ATOM 745 N N . GLY A 1 98 ? 5.804 -2.633 -33.476 1.00 70.38 98 GLY A N 1
ATOM 746 C CA . GLY A 1 98 ? 6.264 -3.753 -32.657 1.00 70.38 98 GLY A CA 1
ATOM 747 C C . GLY A 1 98 ? 6.200 -3.482 -31.152 1.00 70.38 98 GLY A C 1
ATOM 748 O O . GLY A 1 98 ? 6.524 -2.392 -30.670 1.00 70.38 98 GLY A O 1
ATOM 749 N N . SER A 1 99 ? 5.818 -4.509 -30.387 1.00 82.25 99 SER A N 1
ATOM 750 C CA . SER A 1 99 ? 5.913 -4.528 -28.921 1.00 82.25 99 SER A CA 1
ATOM 751 C C . SER A 1 99 ? 7.126 -5.312 -28.410 1.00 82.25 99 SER A C 1
ATOM 753 O O . SER A 1 99 ? 7.358 -5.327 -27.208 1.00 82.25 99 SER A O 1
ATOM 755 N N . ASP A 1 100 ? 7.947 -5.896 -29.288 1.00 83.81 100 ASP A N 1
ATOM 756 C CA . ASP A 1 100 ? 9.041 -6.811 -28.921 1.00 83.81 100 ASP A CA 1
ATOM 757 C C . ASP A 1 100 ? 9.986 -6.236 -27.861 1.00 83.81 100 ASP A C 1
ATOM 759 O O . ASP A 1 100 ? 10.306 -6.899 -26.876 1.00 83.81 100 ASP A O 1
ATOM 763 N N . PHE A 1 101 ? 10.392 -4.974 -28.017 1.00 84.56 101 PHE A N 1
ATOM 764 C CA . PHE A 1 101 ? 11.276 -4.320 -27.056 1.00 84.56 101 PHE A CA 1
ATOM 765 C C . PHE A 1 101 ? 10.603 -4.149 -25.682 1.00 84.56 101 PHE A C 1
ATOM 767 O O . PHE A 1 101 ? 11.170 -4.511 -24.652 1.00 84.56 101 PHE A O 1
ATOM 774 N N . VAL A 1 102 ? 9.378 -3.614 -25.638 1.00 86.81 102 VAL A N 1
ATOM 775 C CA . VAL A 1 102 ? 8.645 -3.380 -24.377 1.00 86.81 102 VAL A CA 1
ATOM 776 C C . VAL A 1 102 ? 8.150 -4.679 -23.738 1.00 86.81 102 VAL A C 1
ATOM 778 O O . VAL A 1 102 ? 8.003 -4.742 -22.516 1.00 86.81 102 VAL A O 1
ATOM 781 N N . ASP A 1 103 ? 7.924 -5.720 -24.533 1.00 88.19 103 ASP A N 1
ATOM 782 C CA . ASP A 1 103 ? 7.583 -7.061 -24.073 1.00 88.19 103 ASP A CA 1
ATOM 783 C C . ASP A 1 103 ? 8.810 -7.773 -23.503 1.00 88.19 103 ASP A C 1
ATOM 785 O O . ASP A 1 103 ? 8.693 -8.425 -22.469 1.00 88.19 103 ASP A O 1
ATOM 789 N N . GLU A 1 104 ? 9.996 -7.581 -24.084 1.00 86.56 104 GLU A N 1
ATOM 790 C CA . GLU A 1 104 ? 11.256 -8.092 -23.538 1.00 86.56 104 GLU A CA 1
ATOM 791 C C . GLU A 1 104 ? 11.617 -7.404 -22.213 1.00 86.56 104 GLU A C 1
ATOM 793 O O . GLU A 1 104 ? 11.952 -8.077 -21.233 1.00 86.56 104 GLU A O 1
ATOM 798 N N . VAL A 1 105 ? 11.456 -6.076 -22.121 1.00 86.94 105 VAL A N 1
ATOM 799 C CA . VAL A 1 105 ? 11.611 -5.361 -20.841 1.00 86.94 105 VAL A CA 1
ATOM 800 C C . VAL A 1 105 ? 10.607 -5.883 -19.815 1.00 86.94 105 VAL A C 1
ATOM 802 O O . VAL A 1 105 ? 10.983 -6.126 -18.667 1.00 86.94 105 VAL A O 1
ATOM 805 N N . ASN A 1 106 ? 9.345 -6.100 -20.195 1.00 89.69 106 ASN A N 1
ATOM 806 C CA . ASN A 1 106 ? 8.340 -6.668 -19.296 1.00 89.69 106 ASN A CA 1
ATOM 807 C C . ASN A 1 106 ? 8.688 -8.103 -18.873 1.00 89.69 106 ASN A C 1
ATOM 809 O O . ASN A 1 106 ? 8.589 -8.437 -17.696 1.00 89.69 106 ASN A O 1
ATOM 813 N N . ARG A 1 107 ? 9.164 -8.947 -19.791 1.00 87.06 107 ARG A N 1
ATOM 814 C CA . ARG A 1 107 ? 9.563 -10.330 -19.502 1.00 87.06 107 ARG A CA 1
ATOM 815 C C . ARG A 1 107 ? 10.700 -10.399 -18.483 1.00 87.06 107 ARG A C 1
ATOM 817 O O . ARG A 1 107 ? 10.694 -11.280 -17.628 1.00 87.06 107 ARG A O 1
ATOM 824 N N . LEU A 1 108 ? 11.659 -9.479 -18.568 1.00 86.25 108 LEU A N 1
ATOM 825 C CA . LEU A 1 108 ? 12.830 -9.440 -17.691 1.00 86.25 108 LEU A CA 1
ATOM 826 C C . LEU A 1 108 ? 12.580 -8.690 -16.373 1.00 86.25 108 LEU A C 1
ATOM 828 O O . LEU A 1 108 ? 13.155 -9.050 -15.349 1.00 86.25 108 LEU A O 1
ATOM 832 N N . SER A 1 109 ? 11.740 -7.651 -16.378 1.00 85.00 109 SER A N 1
ATOM 833 C CA . SER A 1 109 ? 11.468 -6.819 -15.192 1.00 85.00 109 SER A CA 1
ATOM 834 C C . SER A 1 109 ? 10.203 -7.213 -14.422 1.00 85.00 109 SER A C 1
ATOM 836 O O . SER A 1 109 ? 10.055 -6.839 -13.258 1.00 85.00 109 SER A O 1
ATOM 838 N N . GLY A 1 110 ? 9.278 -7.933 -15.062 1.00 84.44 110 GLY A N 1
ATOM 839 C CA . GLY A 1 110 ? 7.934 -8.226 -14.557 1.00 84.44 110 GLY A CA 1
ATOM 840 C C . GLY A 1 110 ? 6.983 -7.021 -14.544 1.00 84.44 110 GLY A C 1
ATOM 841 O O . GLY A 1 110 ? 5.869 -7.135 -14.026 1.00 84.44 110 GLY A O 1
ATOM 842 N N . ALA A 1 111 ? 7.405 -5.865 -15.066 1.00 84.12 111 ALA A N 1
ATOM 843 C CA . ALA A 1 111 ? 6.621 -4.637 -15.092 1.00 84.12 111 ALA A CA 1
ATOM 844 C C . ALA A 1 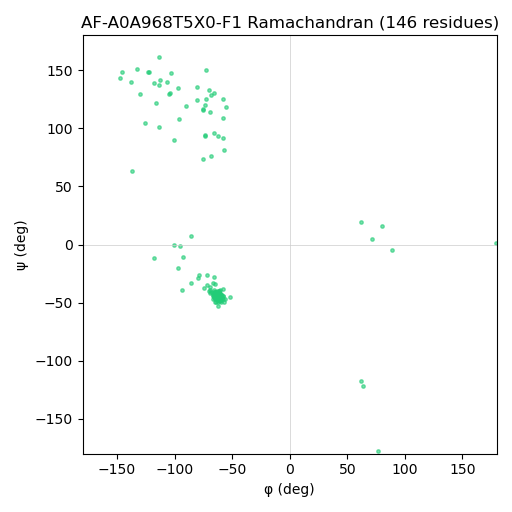111 ? 6.100 -4.336 -16.504 1.00 84.12 111 ALA A C 1
ATOM 846 O O . ALA A 1 111 ? 6.823 -4.464 -17.485 1.00 84.12 111 ALA A O 1
ATOM 847 N N . ALA A 1 112 ? 4.858 -3.861 -16.608 1.00 86.12 112 ALA A N 1
ATOM 848 C CA . ALA A 1 112 ? 4.345 -3.340 -17.873 1.00 86.12 112 ALA A CA 1
ATOM 849 C C . ALA A 1 112 ? 5.041 -2.013 -18.214 1.00 86.12 112 ALA A C 1
ATOM 851 O O . ALA A 1 112 ? 5.129 -1.126 -17.363 1.00 86.12 112 ALA A O 1
ATOM 852 N N . VAL A 1 113 ? 5.502 -1.866 -19.456 1.00 86.12 113 VAL A N 1
ATOM 853 C CA . VAL A 1 113 ? 6.295 -0.717 -19.909 1.00 86.12 113 VAL A CA 1
ATOM 854 C C . VAL A 1 113 ? 5.619 -0.032 -21.092 1.00 86.12 113 VAL A C 1
ATOM 856 O O . VAL A 1 113 ? 4.909 -0.645 -21.885 1.00 86.12 113 VAL A O 1
ATOM 859 N N . SER A 1 114 ? 5.791 1.284 -21.195 1.00 87.62 114 SER A N 1
ATOM 860 C CA . SER A 1 114 ? 5.380 2.073 -22.357 1.00 87.62 114 SER A CA 1
ATOM 861 C C . SER A 1 114 ? 6.456 3.091 -22.693 1.00 87.62 114 SER A C 1
ATOM 863 O O . SER A 1 114 ? 7.033 3.701 -21.795 1.00 87.62 114 SER A O 1
ATOM 865 N N . ILE A 1 115 ? 6.706 3.275 -23.984 1.00 85.88 115 ILE A N 1
ATOM 866 C CA . ILE A 1 115 ? 7.668 4.240 -24.509 1.00 85.88 115 ILE A CA 1
ATOM 867 C C . ILE A 1 115 ? 6.900 5.416 -25.086 1.00 85.88 115 ILE A C 1
ATOM 869 O O . ILE A 1 115 ? 5.991 5.246 -25.903 1.00 85.88 115 ILE A O 1
ATOM 873 N N . PHE A 1 116 ? 7.305 6.610 -24.674 1.00 87.06 116 PHE A N 1
ATOM 874 C CA . PHE A 1 116 ? 6.786 7.867 -25.183 1.00 87.06 116 PHE A CA 1
ATOM 875 C C . PHE A 1 116 ? 7.916 8.648 -25.839 1.00 87.06 116 PHE A C 1
ATOM 877 O O . PHE A 1 116 ? 9.024 8.713 -25.308 1.00 87.06 116 PHE A O 1
ATOM 884 N N . MET A 1 117 ? 7.618 9.269 -26.972 1.00 83.81 117 MET A N 1
ATOM 885 C CA . MET A 1 117 ? 8.518 10.186 -27.656 1.00 83.81 117 MET A CA 1
ATOM 886 C C . MET A 1 117 ? 7.932 11.587 -27.614 1.00 83.81 117 MET A C 1
ATOM 888 O O . MET A 1 117 ? 6.733 11.777 -27.815 1.00 83.81 117 MET A O 1
ATOM 892 N N . LYS A 1 118 ? 8.789 12.571 -27.350 1.00 84.88 118 LYS A N 1
ATOM 893 C CA . LYS A 1 118 ? 8.412 13.979 -27.403 1.00 84.88 118 LYS A CA 1
ATOM 894 C C . LYS A 1 118 ? 8.432 14.457 -28.855 1.00 84.88 118 LYS A C 1
ATOM 896 O O . LYS A 1 118 ? 9.473 14.367 -29.502 1.00 84.88 118 LYS A O 1
ATOM 901 N N . GLN A 1 119 ? 7.323 15.009 -29.335 1.00 84.56 119 GLN A N 1
ATOM 902 C CA . GLN A 1 119 ? 7.219 15.643 -30.647 1.00 84.56 119 GLN A CA 1
ATOM 903 C C . GLN A 1 119 ? 6.676 17.066 -30.461 1.00 84.56 119 GLN A C 1
ATOM 905 O O . GLN A 1 119 ? 5.510 17.273 -30.139 1.00 84.56 119 GLN A O 1
ATOM 910 N N . GLY A 1 120 ? 7.554 18.067 -30.586 1.00 86.19 120 GLY A N 1
ATOM 911 C CA . GLY A 1 120 ? 7.212 19.455 -30.260 1.00 86.19 120 GLY A CA 1
ATOM 912 C C . GLY A 1 120 ? 6.830 19.618 -28.782 1.00 86.19 120 GLY A C 1
ATOM 913 O O . GLY A 1 120 ? 7.654 19.372 -27.896 1.00 86.19 120 GLY A O 1
ATOM 914 N N . ASN A 1 121 ? 5.581 20.023 -28.530 1.00 87.06 121 ASN A N 1
ATOM 915 C CA . ASN A 1 121 ? 5.019 20.193 -27.184 1.00 87.06 121 ASN A CA 1
ATOM 916 C C . ASN A 1 121 ? 4.225 18.977 -26.677 1.00 87.06 121 ASN A C 1
ATOM 918 O O . ASN A 1 121 ? 3.756 19.003 -25.541 1.00 87.06 121 ASN A O 1
ATOM 922 N N . GLU A 1 122 ? 4.088 17.919 -27.475 1.00 86.06 122 GLU A N 1
ATOM 923 C CA . GLU A 1 122 ? 3.275 16.749 -27.137 1.00 86.06 122 GLU A CA 1
ATOM 924 C C . GLU A 1 122 ? 4.133 15.493 -26.929 1.00 86.06 122 GLU A C 1
ATOM 926 O O . GLU A 1 122 ? 5.293 15.422 -27.349 1.00 86.06 122 GLU A O 1
ATOM 931 N N . TYR A 1 123 ? 3.557 14.493 -26.257 1.00 86.06 123 TYR A N 1
ATOM 932 C CA . TYR A 1 123 ? 4.150 13.167 -26.088 1.00 86.06 123 TYR A CA 1
ATOM 933 C C . TYR A 1 123 ? 3.277 12.127 -26.776 1.00 86.06 123 TYR A C 1
ATOM 935 O O . TYR A 1 123 ? 2.111 11.956 -26.424 1.00 86.06 123 TYR A O 1
ATOM 943 N N . ILE A 1 124 ? 3.863 11.394 -27.717 1.00 84.00 124 ILE A N 1
ATOM 944 C CA . ILE A 1 124 ? 3.189 10.315 -28.432 1.00 84.00 124 ILE A CA 1
ATOM 945 C C . ILE A 1 124 ? 3.691 8.991 -27.875 1.00 84.00 124 ILE A C 1
ATOM 947 O O . ILE A 1 124 ? 4.897 8.771 -27.743 1.00 84.00 124 ILE A O 1
ATOM 951 N N . ARG A 1 125 ? 2.761 8.100 -27.526 1.00 84.94 125 ARG A N 1
ATOM 952 C CA . ARG A 1 125 ? 3.096 6.728 -27.144 1.00 84.94 125 ARG A CA 1
ATOM 953 C C . ARG A 1 125 ? 3.450 5.945 -28.401 1.00 84.94 125 ARG A C 1
ATOM 955 O O . ARG A 1 125 ? 2.583 5.754 -29.245 1.00 84.94 125 ARG A O 1
ATOM 962 N N . ILE A 1 126 ? 4.689 5.477 -28.490 1.00 83.12 126 ILE A N 1
ATOM 963 C CA . ILE A 1 126 ? 5.181 4.747 -29.663 1.00 83.12 126 ILE A CA 1
ATOM 964 C C . ILE A 1 126 ? 5.033 3.239 -29.477 1.00 83.12 126 ILE A C 1
ATOM 966 O O . ILE A 1 126 ? 4.632 2.552 -30.402 1.00 83.12 126 ILE A O 1
ATOM 970 N N . SER A 1 127 ? 5.282 2.727 -28.269 1.00 82.69 127 SER A N 1
ATOM 971 C CA . SER A 1 127 ? 5.177 1.292 -27.986 1.00 82.69 127 SER A CA 1
ATOM 972 C C . SER A 1 127 ? 4.675 1.049 -26.564 1.00 82.69 127 SER A C 1
ATOM 974 O O . SER A 1 127 ? 4.909 1.855 -25.657 1.00 82.69 127 SER A O 1
ATOM 976 N N . THR A 1 128 ? 3.941 -0.041 -26.353 1.00 85.19 128 THR A N 1
ATOM 977 C CA . THR A 1 128 ? 3.397 -0.433 -25.047 1.00 85.19 128 THR A CA 1
ATOM 978 C C . THR A 1 128 ? 3.337 -1.948 -24.937 1.00 85.19 128 THR A C 1
ATOM 980 O O . THR A 1 128 ? 3.062 -2.627 -25.923 1.00 85.19 128 THR A O 1
ATOM 983 N N . THR A 1 129 ? 3.615 -2.475 -23.747 1.00 83.69 129 THR A N 1
ATOM 984 C CA . THR A 1 129 ? 3.530 -3.909 -23.475 1.00 83.69 129 THR A CA 1
ATOM 985 C C . THR A 1 129 ? 2.123 -4.422 -23.769 1.00 83.69 129 THR A C 1
ATOM 987 O O . THR A 1 129 ? 1.145 -3.956 -23.172 1.00 83.69 129 THR A O 1
ATOM 990 N N . VAL A 1 130 ? 2.013 -5.441 -24.620 1.00 78.62 130 VAL A N 1
ATOM 991 C CA . VAL A 1 130 ? 0.725 -6.062 -24.933 1.00 78.62 130 VAL A CA 1
ATOM 992 C C . VAL A 1 130 ? 0.552 -7.294 -24.057 1.00 78.62 130 VAL A C 1
ATOM 994 O O . VAL A 1 130 ? 1.168 -8.338 -24.254 1.00 78.62 130 VAL A O 1
ATOM 997 N N . LYS A 1 131 ? -0.350 -7.215 -23.074 1.00 69.69 131 LYS A N 1
ATOM 998 C CA . LYS A 1 131 ? -0.799 -8.420 -22.370 1.00 69.69 131 LYS A CA 1
ATOM 999 C C . LYS A 1 131 ? -1.720 -9.199 -23.300 1.00 69.69 131 LYS A C 1
ATOM 1001 O O . LYS A 1 131 ? -2.928 -8.967 -23.298 1.00 69.69 131 LYS A O 1
ATOM 1006 N N . ILE A 1 132 ? -1.177 -10.153 -24.056 1.00 58.38 132 ILE A N 1
ATOM 1007 C CA . ILE A 1 132 ? -2.012 -11.174 -24.690 1.00 58.38 132 ILE A CA 1
ATOM 1008 C C . ILE A 1 132 ? -2.607 -11.996 -23.549 1.00 58.38 132 ILE A C 1
ATOM 1010 O O . ILE A 1 132 ? -1.985 -12.907 -22.999 1.00 58.38 132 ILE A O 1
ATOM 1014 N N . LYS A 1 133 ? -3.831 -11.650 -23.148 1.00 45.62 133 LYS A N 1
ATOM 1015 C CA . LYS A 1 133 ? -4.665 -12.551 -22.364 1.00 45.62 133 LYS A CA 1
ATOM 1016 C C . LYS A 1 133 ? -4.776 -13.788 -23.250 1.00 45.62 133 LYS A C 1
ATOM 1018 O O . LYS A 1 133 ? -5.402 -13.707 -24.302 1.00 45.62 133 LYS A O 1
ATOM 1023 N N . LYS A 1 134 ? -4.126 -14.902 -22.887 1.00 42.56 134 LYS A N 1
ATOM 1024 C CA . LYS A 1 134 ? -4.455 -16.206 -23.471 1.00 42.56 134 LYS A CA 1
ATO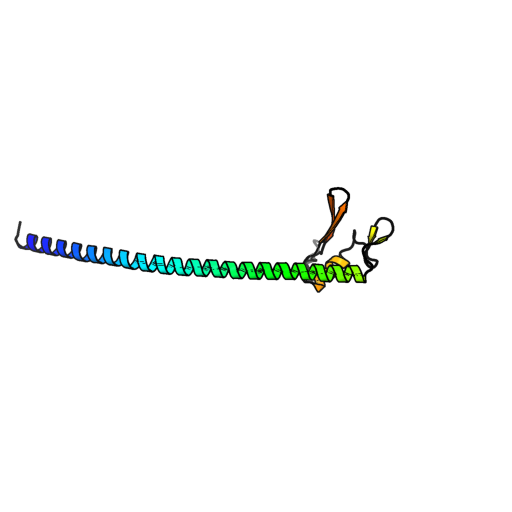M 1025 C C . LYS A 1 134 ? -5.935 -16.408 -23.169 1.00 42.56 134 LYS A C 1
ATOM 1027 O O . LYS A 1 134 ? -6.296 -16.883 -22.093 1.00 42.56 134 LYS A O 1
ATOM 1032 N N . VAL A 1 135 ? -6.794 -15.981 -24.089 1.00 46.72 135 VAL A N 1
ATOM 1033 C CA . VAL A 1 135 ? -8.141 -16.499 -24.211 1.00 46.72 135 VAL A CA 1
ATOM 1034 C C . VAL A 1 135 ? -7.879 -17.954 -24.534 1.00 46.72 135 VAL A C 1
ATOM 1036 O O . VAL A 1 135 ? -7.553 -18.322 -25.656 1.00 46.72 135 VAL A O 1
ATOM 1039 N N . ARG A 1 136 ? -7.864 -18.780 -23.488 1.00 41.62 136 ARG A N 1
ATOM 1040 C CA . ARG A 1 136 ? -8.007 -20.217 -23.622 1.00 41.62 136 ARG A CA 1
ATOM 1041 C C . ARG A 1 136 ? -9.449 -20.387 -24.078 1.00 41.62 136 ARG A C 1
ATOM 1043 O O . ARG A 1 136 ? -10.346 -20.609 -23.274 1.00 41.62 136 ARG A O 1
ATOM 1050 N N . GLU A 1 137 ? -9.663 -20.088 -25.352 1.00 44.19 137 GLU A N 1
ATOM 1051 C CA . GLU A 1 137 ? -10.894 -20.349 -26.053 1.00 44.19 137 GLU A CA 1
ATOM 1052 C C . GLU A 1 137 ? -11.117 -21.841 -25.863 1.00 44.19 137 GLU A C 1
ATOM 1054 O O . GLU A 1 137 ? -10.253 -22.668 -26.172 1.00 44.19 137 GLU A O 1
ATOM 1059 N N . LYS A 1 138 ? -12.232 -22.168 -25.213 1.00 44.53 138 LYS A N 1
ATOM 1060 C CA . LYS A 1 138 ? -12.833 -23.488 -25.269 1.00 44.53 138 LYS A CA 1
ATOM 1061 C C . LYS A 1 138 ? -13.101 -23.784 -26.748 1.00 44.53 138 LYS A C 1
ATOM 1063 O O . LYS A 1 138 ? -14.215 -23.637 -27.228 1.00 44.53 138 LYS A O 1
ATOM 1068 N N . LEU A 1 139 ? -12.080 -24.220 -27.471 1.00 50.72 139 LEU A N 1
ATOM 1069 C CA . LEU A 1 139 ? -12.261 -25.152 -28.566 1.00 50.72 139 LEU A CA 1
ATOM 1070 C C . LEU A 1 139 ? -12.508 -26.504 -27.896 1.00 50.72 139 LEU A C 1
ATOM 1072 O O . LEU A 1 139 ? -11.618 -27.342 -27.788 1.00 50.72 139 LEU A O 1
ATOM 1076 N N . GLU A 1 140 ? -13.710 -26.659 -27.337 1.00 46.53 140 GLU A N 1
ATOM 1077 C CA . GLU A 1 140 ? -14.292 -27.981 -27.146 1.00 46.53 140 GLU A CA 1
ATOM 1078 C C . GLU A 1 140 ? -14.621 -28.481 -28.562 1.00 46.53 140 GLU A C 1
ATOM 1080 O O . GLU A 1 140 ? -15.431 -27.859 -29.254 1.00 46.53 140 GLU A O 1
ATOM 1085 N N . PRO A 1 141 ? -13.964 -29.543 -29.058 1.00 46.19 141 PRO A N 1
ATOM 1086 C CA . PRO A 1 141 ? -14.282 -30.095 -30.364 1.00 46.19 141 PRO A CA 1
ATOM 1087 C C . PRO A 1 141 ? -15.614 -30.837 -30.233 1.00 46.19 141 PRO A C 1
ATOM 1089 O O . PRO A 1 141 ? -15.630 -31.983 -29.791 1.00 46.19 141 PRO A O 1
ATOM 1092 N N . GLY A 1 142 ? -16.747 -30.193 -30.534 1.00 53.44 142 GLY A N 1
ATOM 1093 C CA . GLY A 1 142 ? -18.019 -30.904 -30.363 1.00 53.44 142 GLY A CA 1
ATOM 1094 C C . GLY A 1 142 ? -19.348 -30.223 -30.667 1.00 53.44 142 GLY A C 1
ATOM 1095 O O . GLY A 1 142 ? -20.363 -30.888 -30.499 1.00 53.44 142 GLY A O 1
ATOM 1096 N N . SER A 1 143 ? -19.417 -28.970 -31.115 1.00 41.62 143 SER A N 1
ATOM 1097 C CA . SER A 1 143 ? -20.723 -28.342 -31.390 1.00 41.62 143 SER A CA 1
ATOM 1098 C C . SER A 1 143 ? -20.751 -27.548 -32.693 1.00 41.62 143 SER A C 1
ATOM 1100 O O . SER A 1 143 ? -20.995 -26.347 -32.720 1.00 41.62 143 SER A O 1
ATOM 1102 N N . MET A 1 144 ? -20.558 -28.256 -33.806 1.00 43.31 144 MET A N 1
ATOM 1103 C CA . MET A 1 144 ? -21.256 -27.906 -35.043 1.00 43.31 144 MET A CA 1
ATOM 1104 C C . MET A 1 144 ? -22.432 -28.869 -35.200 1.00 43.31 144 MET A C 1
ATOM 1106 O O . MET A 1 144 ? -22.293 -29.935 -35.793 1.00 43.31 144 MET A O 1
ATOM 1110 N N . GLU A 1 145 ? -23.592 -28.502 -34.655 1.00 40.38 145 GLU A N 1
ATOM 1111 C CA . GLU A 1 145 ? -24.842 -28.996 -35.225 1.00 40.38 145 GLU A CA 1
ATOM 1112 C C . GLU A 1 145 ? -25.090 -28.217 -36.516 1.00 40.38 145 GLU A C 1
ATOM 1114 O O . GLU A 1 145 ? -25.237 -26.995 -36.517 1.00 40.38 145 GLU A O 1
ATOM 1119 N N . VAL A 1 146 ? -25.077 -28.947 -37.628 1.00 47.25 146 VAL A N 1
ATOM 1120 C CA . VAL A 1 146 ? -25.483 -28.448 -38.940 1.00 47.25 146 VAL A CA 1
ATOM 1121 C C . VAL A 1 146 ? -27.009 -28.325 -38.921 1.00 47.25 146 VAL A C 1
ATOM 1123 O O . VAL A 1 146 ? -27.678 -29.344 -38.716 1.00 47.25 146 VAL A O 1
ATOM 1126 N N . PRO A 1 147 ? -27.593 -27.131 -39.120 1.00 45.75 147 PRO A N 1
ATOM 1127 C CA . PRO A 1 147 ? -29.031 -27.032 -39.299 1.00 45.75 147 PRO A CA 1
ATOM 1128 C C . PRO A 1 147 ? -29.407 -27.678 -40.638 1.00 45.75 147 PRO A C 1
ATOM 1130 O O . PRO A 1 147 ? -28.783 -27.403 -41.665 1.00 45.75 147 PRO A O 1
ATOM 1133 N N . LYS A 1 148 ? -30.391 -28.582 -40.581 1.00 48.66 148 LYS A N 1
ATOM 1134 C CA . LYS A 1 148 ? -31.042 -29.194 -41.747 1.00 48.66 148 LYS A CA 1
ATOM 1135 C C . LYS A 1 148 ? -31.757 -28.157 -42.603 1.00 48.66 148 LYS A C 1
ATOM 1137 O O . LYS A 1 148 ? -32.328 -27.216 -42.009 1.00 48.66 148 LYS A O 1
#

Secondary structure (DSSP, 8-state):
--HHHHHHHHHHHHHHHHHHHHHHHHHHHHHHHHHHHHHHHHHHHHHHHHHHHHHHHHHHHHHHHHHHHHHHHHHHHTTS-EEETTEEEETTEETTT--HHHHHHHHHHSS--EEEEEETTEEEEEEE------------TT------

Sequence (148 aa):
MKIGTRLNLVLGLLMVIIISSLGIYTILTQKGKILTDTDLRMNEQVE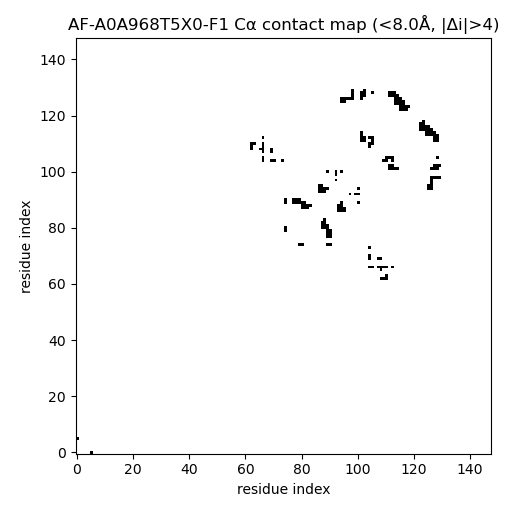DLSKVIEADLKKSRENVNRALIIGKTLMERDGGMRKDGDAWSIGGSSLESGSDFVDEVNRLSGAAVSIFMKQGNEYIRISTTVKIKKVREKLEPGSMEVPK

Nearest PDB structures (foldseek):
  2zih-assembly1_C  TM=3.806E-01  e=7.121E+00  Saccharomyces cerevisiae

Foldseek 3Di:
DDPVVVVVVVVVVVVVVVVVVVVVVVVVVVVVVCVVVVVVVVVVVVVVVVVVVVVVVVVVVQLVVQLVVLLVVQCVVQVHWDDDPPFIDTNPDTQQPDQVSQQVSCVRSVDWDWDWDDDPPDIDTRYTHDPPPPPPPPPPVDDDPDDD

Radius of gyration: 36.88 Å; Cα contacts (8 Å, |Δi|>4): 105; chains: 1; bounding box: 75×51×102 Å